Protein AF-A0A3C0BQ11-F1 (afdb_monomer_lite)

Sequence (72 aa):
MILSNEPGFYREDHYGIRLENLVLVTPPDKIAGGTREMMGFETLTLVPFDRRLIDVKQLLPWELAWLNAYHA

Secondary structure (DSSP, 8-state):
-EEEE--EEEETTTEEEE--EEEEEPPPEEPTT-SSEE--EEE-------GGG--GGGS-HHHHHHHHHHH-

pLDDT: mean 97.54, std 1.13, range [93.62, 98.62]

Structure (mmCIF, N/CA/C/O backbone):
data_AF-A0A3C0BQ11-F1
#
_entry.id   AF-A0A3C0BQ11-F1
#
loop_
_atom_site.group_PDB
_atom_site.id
_atom_site.type_symbol
_atom_site.label_atom_id
_atom_site.label_alt_id
_atom_site.label_comp_id
_atom_site.label_asym_id
_atom_site.label_entity_id
_atom_site.label_seq_id
_atom_site.pdbx_PDB_ins_code
_atom_site.Cartn_x
_atom_site.Cartn_y
_atom_site.Cartn_z
_atom_site.occupancy
_atom_site.B_iso_or_equiv
_atom_site.auth_seq_id
_atom_site.auth_comp_id
_atom_site.auth_asym_id
_atom_site.auth_atom_id
_atom_site.pdbx_PDB_model_num
ATOM 1 N N . MET A 1 1 ? -17.671 -0.122 4.108 1.00 97.25 1 MET A N 1
ATOM 2 C CA . MET A 1 1 ? -17.604 0.075 2.637 1.00 97.25 1 MET A CA 1
ATOM 3 C C . MET A 1 1 ? -16.301 -0.532 2.149 1.00 97.25 1 MET A C 1
ATOM 5 O O . MET A 1 1 ? -15.322 -0.364 2.859 1.00 97.25 1 MET A O 1
ATOM 9 N N . ILE A 1 2 ? -16.272 -1.230 1.012 1.00 98.38 2 ILE A N 1
ATOM 10 C CA . ILE A 1 2 ? -15.020 -1.731 0.415 1.00 98.38 2 ILE A CA 1
ATOM 11 C C . ILE A 1 2 ? -14.644 -0.807 -0.744 1.00 98.38 2 ILE A C 1
ATOM 13 O O . ILE A 1 2 ? -15.515 -0.442 -1.533 1.00 98.38 2 ILE A O 1
ATOM 17 N N . LEU A 1 3 ? -13.376 -0.409 -0.811 1.00 98.44 3 LEU A N 1
ATOM 18 C CA . LEU A 1 3 ? -12.827 0.503 -1.814 1.00 98.44 3 LEU A CA 1
ATOM 19 C C . LEU A 1 3 ? -11.507 -0.050 -2.354 1.00 98.44 3 LEU A C 1
ATOM 21 O O . LEU A 1 3 ? -10.822 -0.802 -1.662 1.00 98.44 3 LEU A O 1
ATOM 25 N N 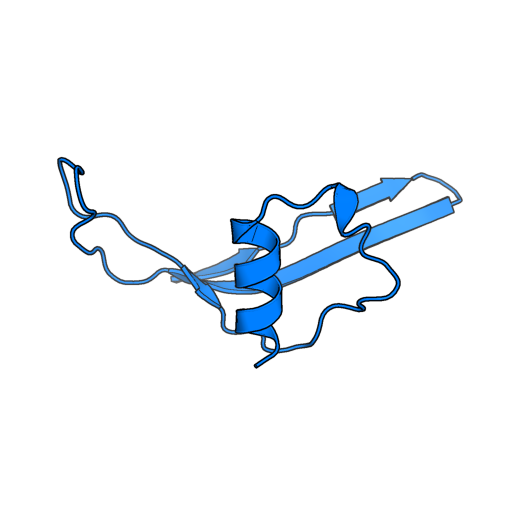. SER A 1 4 ? -11.140 0.362 -3.565 1.00 98.25 4 SER A N 1
ATOM 26 C CA . SER A 1 4 ? -9.780 0.190 -4.074 1.00 98.25 4 SER A CA 1
ATOM 27 C C . SER A 1 4 ? -8.886 1.339 -3.592 1.00 98.25 4 SER A C 1
ATOM 29 O O . SER A 1 4 ? -9.321 2.493 -3.560 1.00 98.25 4 SER A O 1
ATOM 31 N N . ASN A 1 5 ? -7.651 1.027 -3.198 1.00 98.38 5 ASN A N 1
ATOM 32 C CA . ASN A 1 5 ? -6.572 1.983 -2.960 1.00 98.38 5 ASN A CA 1
ATOM 33 C C . ASN A 1 5 ? -5.449 1.691 -3.961 1.00 98.38 5 ASN A C 1
ATOM 35 O O . ASN A 1 5 ? -4.693 0.739 -3.767 1.00 98.38 5 ASN A O 1
ATOM 39 N N . GLU A 1 6 ? -5.390 2.480 -5.037 1.00 98.38 6 GLU A N 1
ATOM 40 C CA . GLU A 1 6 ? -4.681 2.109 -6.269 1.00 98.38 6 GLU A CA 1
ATOM 41 C C . GLU A 1 6 ? -3.828 3.222 -6.918 1.00 98.38 6 GLU A C 1
ATOM 43 O O . GLU A 1 6 ? -3.936 3.469 -8.124 1.00 98.38 6 GLU A O 1
ATOM 48 N N . PRO A 1 7 ? -2.961 3.934 -6.172 1.00 98.44 7 PRO A N 1
ATOM 49 C CA . PRO A 1 7 ? -2.075 4.918 -6.783 1.00 98.44 7 PRO A CA 1
ATOM 50 C C . PRO A 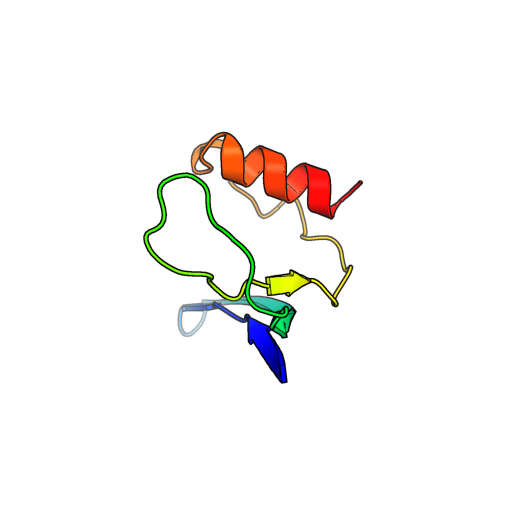1 7 ? -1.191 4.284 -7.868 1.00 98.44 7 PRO A C 1
ATOM 52 O O . PRO A 1 7 ? -0.708 3.151 -7.753 1.00 98.44 7 PRO A O 1
ATOM 55 N N . GLY A 1 8 ? -0.945 5.049 -8.930 1.00 98.12 8 GLY A N 1
ATOM 56 C CA . GLY A 1 8 ? -0.123 4.612 -10.047 1.00 98.12 8 GLY A CA 1
ATOM 57 C C . GLY A 1 8 ? 0.586 5.755 -10.757 1.00 98.12 8 GLY A C 1
ATOM 58 O O . GLY A 1 8 ? 0.223 6.924 -10.633 1.00 98.12 8 GLY A O 1
ATOM 59 N N . PHE A 1 9 ? 1.611 5.388 -11.513 1.00 98.44 9 PHE A N 1
ATOM 60 C CA . PHE A 1 9 ? 2.398 6.270 -12.361 1.00 98.44 9 PHE A CA 1
ATOM 61 C C . PHE A 1 9 ? 2.616 5.603 -13.715 1.00 98.44 9 PHE A C 1
ATOM 63 O O . PHE A 1 9 ? 2.918 4.411 -13.789 1.00 98.44 9 PHE A O 1
ATOM 70 N N . TYR A 1 10 ? 2.505 6.386 -14.784 1.00 98.44 10 TYR A N 1
ATOM 71 C CA . TYR A 1 10 ? 2.661 5.904 -16.150 1.00 98.44 10 TYR A CA 1
ATOM 72 C C . TYR A 1 10 ? 3.574 6.847 -16.918 1.00 98.44 10 TYR A C 1
ATOM 74 O O . TYR A 1 10 ? 3.335 8.053 -16.973 1.00 98.44 10 TYR A O 1
ATOM 82 N N . ARG A 1 11 ? 4.617 6.281 -17.521 1.00 97.94 11 ARG A N 1
ATOM 83 C CA . ARG A 1 11 ? 5.496 6.971 -18.456 1.00 97.94 11 ARG A CA 1
ATOM 84 C C . ARG A 1 11 ? 5.216 6.433 -19.851 1.00 97.94 11 ARG A C 1
ATOM 86 O O . ARG A 1 11 ? 5.508 5.269 -20.126 1.00 97.94 11 ARG A O 1
ATOM 93 N N . GLU A 1 12 ? 4.647 7.291 -20.692 1.00 98.38 12 GLU A N 1
ATOM 94 C CA . GLU A 1 12 ? 4.310 6.989 -22.086 1.00 98.38 12 GLU A CA 1
ATOM 95 C C . GLU A 1 12 ? 5.499 6.357 -22.824 1.00 98.38 12 GLU A C 1
ATOM 97 O O . GLU A 1 12 ? 6.648 6.722 -22.574 1.00 98.38 12 GLU A O 1
ATOM 102 N N . ASP A 1 13 ? 5.212 5.351 -23.655 1.00 98.00 13 ASP A N 1
ATOM 103 C CA . ASP A 1 13 ? 6.181 4.556 -24.427 1.00 98.00 13 ASP A CA 1
ATOM 104 C C . ASP A 1 13 ? 7.305 3.875 -23.623 1.00 98.00 13 ASP A C 1
ATOM 106 O O . ASP A 1 13 ? 8.292 3.395 -24.184 1.00 98.00 13 ASP A O 1
ATOM 110 N N . HIS A 1 14 ? 7.160 3.786 -22.299 1.00 98.12 14 HIS A N 1
ATOM 111 C CA . HIS A 1 14 ? 8.133 3.143 -21.426 1.00 98.12 14 HIS A CA 1
ATOM 112 C C . HIS A 1 14 ? 7.479 2.114 -20.501 1.00 98.12 14 HIS A C 1
ATOM 114 O O . HIS A 1 14 ? 7.471 0.924 -20.804 1.00 98.12 14 HIS A O 1
ATOM 120 N N . TYR A 1 15 ? 6.973 2.542 -19.344 1.00 98.06 15 TYR A N 1
ATOM 121 C CA . TYR A 1 15 ? 6.491 1.637 -18.302 1.00 98.06 15 TYR A CA 1
ATOM 122 C C . TYR A 1 15 ? 5.352 2.253 -17.492 1.00 98.06 15 TYR A C 1
ATOM 124 O O . TYR A 1 15 ? 5.171 3.470 -17.446 1.00 98.06 15 TYR A O 1
ATOM 132 N N . GLY A 1 16 ? 4.610 1.386 -16.808 1.00 98.38 16 GLY A N 1
ATOM 133 C CA . GLY A 1 16 ? 3.578 1.755 -15.849 1.00 98.38 16 GLY A CA 1
ATOM 134 C C . GLY A 1 16 ? 3.753 0.996 -14.543 1.00 98.38 16 GLY A C 1
ATOM 135 O O . GLY A 1 16 ? 4.231 -0.137 -14.533 1.00 98.38 16 GLY A O 1
ATOM 136 N N . ILE A 1 17 ? 3.368 1.632 -13.444 1.00 98.38 17 ILE A N 1
ATOM 137 C CA . ILE A 1 17 ? 3.372 1.064 -12.099 1.00 98.38 17 ILE A CA 1
ATOM 138 C C . ILE A 1 17 ? 2.019 1.396 -11.476 1.00 98.38 17 ILE A C 1
ATOM 140 O O . ILE A 1 17 ? 1.596 2.549 -11.501 1.00 98.38 17 ILE A O 1
ATOM 144 N N . ARG A 1 18 ? 1.349 0.399 -10.902 1.00 98.50 18 ARG A N 1
ATOM 145 C CA . ARG A 1 18 ? 0.168 0.584 -10.054 1.00 98.50 18 ARG A CA 1
ATOM 146 C C . ARG A 1 18 ? 0.279 -0.365 -8.873 1.00 98.50 18 ARG A C 1
ATOM 148 O O . ARG A 1 18 ? 0.615 -1.532 -9.062 1.00 98.50 18 ARG A O 1
ATOM 155 N N . LEU A 1 19 ? 0.031 0.152 -7.677 1.00 98.38 19 LEU A N 1
ATOM 156 C CA . LEU A 1 19 ? -0.011 -0.626 -6.445 1.00 98.38 19 LEU A CA 1
ATOM 157 C C . LEU A 1 19 ? -1.441 -0.582 -5.933 1.00 98.38 19 LEU A C 1
ATOM 159 O O . LEU A 1 19 ? -1.909 0.493 -5.587 1.00 98.38 19 LEU A O 1
ATOM 163 N N . GLU A 1 20 ? -2.125 -1.722 -5.924 1.00 98.56 20 GLU A N 1
ATOM 164 C CA . GLU A 1 20 ? -3.562 -1.790 -5.666 1.00 98.56 20 GLU A CA 1
ATOM 165 C C . GLU A 1 20 ? -3.885 -2.805 -4.573 1.00 98.56 20 GLU A C 1
ATOM 167 O O . GLU A 1 20 ? -3.587 -3.992 -4.709 1.00 98.56 20 GLU A O 1
ATOM 172 N N . ASN A 1 21 ? -4.548 -2.326 -3.521 1.00 98.56 21 ASN A N 1
ATOM 173 C CA . ASN A 1 21 ? -5.160 -3.158 -2.491 1.00 98.56 21 ASN A CA 1
ATOM 174 C C . ASN A 1 21 ? -6.641 -2.805 -2.344 1.00 98.56 21 ASN A C 1
ATOM 176 O O . ASN A 1 21 ? -7.014 -1.631 -2.358 1.00 98.56 21 ASN A O 1
ATOM 180 N N . LEU A 1 22 ? -7.479 -3.813 -2.096 1.00 98.62 22 LEU A N 1
ATOM 181 C CA . LEU A 1 22 ? -8.811 -3.577 -1.555 1.00 98.62 22 LEU A CA 1
ATOM 182 C C . LEU A 1 22 ? -8.700 -3.263 -0.063 1.00 98.62 22 LEU A C 1
ATOM 184 O O . LEU A 1 22 ? -7.987 -3.946 0.679 1.00 98.62 22 LEU A O 1
ATOM 188 N N . VAL A 1 23 ? -9.434 -2.243 0.373 1.00 98.56 23 VAL A N 1
ATOM 189 C CA . VAL A 1 23 ? -9.499 -1.796 1.765 1.00 98.56 23 VAL A CA 1
ATOM 190 C C . VAL A 1 23 ? -10.944 -1.727 2.249 1.00 98.56 23 VAL A C 1
ATOM 192 O O . VAL A 1 23 ? -11.850 -1.309 1.522 1.00 98.56 23 VAL A O 1
ATOM 195 N N . LEU A 1 24 ? -11.168 -2.129 3.497 1.00 98.56 24 LEU A N 1
ATOM 196 C CA . LEU A 1 24 ? -12.428 -1.967 4.209 1.00 98.56 24 LEU A CA 1
ATOM 197 C C . LEU A 1 24 ? -12.384 -0.670 5.019 1.00 98.56 24 LEU A C 1
ATOM 199 O O . LEU A 1 24 ? -11.504 -0.487 5.854 1.00 98.56 24 LEU A O 1
ATOM 203 N N . VAL A 1 25 ? -13.360 0.212 4.810 1.00 98.44 25 VAL A N 1
ATOM 204 C CA . VAL A 1 25 ? -13.615 1.343 5.713 1.00 98.44 25 VAL A CA 1
ATOM 205 C C . VAL A 1 25 ? -14.120 0.791 7.042 1.00 98.44 25 VAL A C 1
ATOM 207 O O . VAL A 1 25 ? -15.200 0.187 7.078 1.00 98.44 25 VAL A O 1
ATOM 210 N N . THR A 1 26 ? -13.350 1.001 8.107 1.00 97.94 26 THR A N 1
ATOM 211 C CA . THR A 1 26 ? -13.680 0.536 9.457 1.00 97.94 26 THR A CA 1
ATOM 212 C C . THR A 1 26 ? -14.702 1.461 10.125 1.00 97.94 26 THR A C 1
ATOM 214 O O . THR A 1 26 ? -14.815 2.635 9.752 1.00 97.94 26 THR A O 1
ATOM 217 N N . PRO A 1 27 ? -15.451 0.971 11.131 1.00 97.81 27 PRO A N 1
ATOM 218 C CA . PRO A 1 27 ? -16.243 1.840 11.995 1.00 97.81 27 PRO A CA 1
ATOM 219 C C . PRO A 1 27 ? -15.383 2.957 12.612 1.00 97.81 27 PRO A C 1
ATOM 221 O O . PRO A 1 27 ? -14.174 2.769 12.783 1.00 97.81 27 PRO A O 1
ATOM 224 N N . PRO A 1 28 ? -15.978 4.121 12.925 1.00 97.38 28 PRO A N 1
ATOM 225 C CA . PRO A 1 28 ? -15.248 5.212 13.549 1.00 97.38 28 PRO A CA 1
ATOM 226 C C . PRO A 1 28 ? -14.742 4.819 14.944 1.00 97.38 28 PRO A C 1
ATOM 228 O O . PRO A 1 28 ? -15.460 4.169 15.700 1.00 97.38 28 PRO A O 1
ATOM 231 N N . ASP A 1 29 ? -13.519 5.235 15.276 1.00 96.88 29 ASP A N 1
ATOM 232 C CA . ASP A 1 29 ? -12.896 5.022 16.587 1.00 96.88 29 ASP A CA 1
ATOM 233 C C . ASP A 1 29 ? -12.235 6.313 17.101 1.00 96.88 29 ASP A C 1
ATOM 235 O O . ASP A 1 29 ? -11.958 7.255 16.344 1.00 96.88 29 ASP A O 1
ATOM 239 N N . LYS A 1 30 ? -12.004 6.387 18.412 1.00 96.75 30 LYS A N 1
ATOM 240 C CA . LYS A 1 30 ? -11.354 7.517 19.075 1.00 96.75 30 LYS A CA 1
ATOM 241 C C . LYS A 1 30 ? -9.889 7.588 18.671 1.00 96.75 30 LYS A C 1
ATOM 243 O O . LYS A 1 30 ? -9.102 6.687 18.938 1.00 96.75 30 LYS A O 1
ATOM 248 N N . ILE A 1 31 ? -9.498 8.728 18.115 1.00 94.56 31 ILE A N 1
ATOM 249 C CA . ILE A 1 31 ? -8.102 9.011 17.785 1.00 94.56 31 ILE A CA 1
ATOM 250 C C . ILE A 1 31 ? -7.465 9.808 18.923 1.00 94.56 31 ILE A C 1
ATOM 252 O O . ILE A 1 31 ? -8.030 10.800 19.388 1.00 94.56 31 ILE A O 1
ATOM 256 N N . ALA A 1 32 ? -6.276 9.396 19.368 1.00 94.62 32 ALA A N 1
ATOM 257 C CA . ALA A 1 32 ? -5.527 10.111 20.397 1.00 94.62 32 ALA A CA 1
ATOM 258 C C . ALA A 1 32 ? -5.253 11.564 19.964 1.00 94.62 32 ALA A C 1
ATOM 260 O O . ALA A 1 32 ? -4.710 11.811 18.890 1.00 94.62 32 ALA A O 1
ATOM 261 N N . GLY A 1 33 ? -5.657 12.531 20.794 1.00 94.62 33 GLY A N 1
ATOM 262 C CA . GLY A 1 33 ? -5.561 13.963 20.475 1.00 94.62 33 GLY A CA 1
ATOM 263 C C . GLY A 1 33 ? -6.607 14.475 19.473 1.00 94.62 33 GLY A C 1
ATOM 264 O O . GLY A 1 33 ? -6.598 15.658 19.139 1.00 94.62 33 GLY A O 1
ATOM 265 N N . GLY A 1 34 ? -7.516 13.618 19.004 1.00 93.94 34 GLY A N 1
ATOM 266 C CA . GLY A 1 34 ? -8.620 13.989 18.124 1.00 93.94 34 GLY A CA 1
ATOM 267 C C . GLY A 1 34 ? -9.824 14.561 18.879 1.00 93.94 34 GLY A C 1
ATOM 268 O O . GLY A 1 34 ? -10.067 14.241 20.040 1.00 93.94 34 GLY A O 1
ATOM 269 N N . THR A 1 35 ? -10.615 15.394 18.198 1.00 95.12 35 THR A N 1
ATOM 270 C CA . THR A 1 35 ? -11.849 16.000 18.739 1.00 95.12 35 THR A CA 1
ATOM 271 C C . THR A 1 35 ? -13.121 15.214 18.407 1.00 95.12 35 THR A C 1
ATOM 273 O O . THR A 1 35 ? -14.193 15.545 18.907 1.00 95.12 35 THR A O 1
ATOM 276 N N . ARG A 1 36 ? -13.021 14.185 17.557 1.00 96.44 36 ARG A N 1
ATOM 277 C CA . ARG A 1 36 ? -14.123 13.294 17.168 1.00 96.44 36 ARG A CA 1
ATOM 278 C C . ARG A 1 36 ? -13.590 11.921 16.772 1.00 96.44 36 ARG A C 1
ATOM 280 O O . ARG A 1 36 ? -12.411 11.786 16.443 1.00 96.44 36 ARG A O 1
ATOM 287 N N . GLU A 1 37 ? -14.478 10.938 16.762 1.00 97.88 37 GLU A N 1
ATOM 288 C CA . GLU A 1 37 ? -14.184 9.611 16.227 1.00 97.88 37 GLU A CA 1
ATOM 289 C C . GLU A 1 37 ? -14.002 9.681 14.704 1.00 97.88 37 GLU A C 1
ATOM 291 O O . GLU A 1 37 ? -14.674 10.458 14.016 1.00 97.88 37 GLU A O 1
ATOM 296 N N . MET A 1 38 ? -13.057 8.902 14.181 1.00 97.44 38 MET A N 1
ATOM 297 C CA . MET A 1 38 ? -12.694 8.887 12.764 1.00 97.44 38 MET A CA 1
ATOM 298 C C . MET A 1 38 ? -12.702 7.455 12.247 1.00 97.44 38 MET A C 1
ATOM 300 O O . MET A 1 38 ? -12.290 6.537 12.949 1.00 97.44 38 MET A O 1
ATOM 304 N N . MET A 1 39 ? -13.151 7.275 11.007 1.00 97.69 39 MET A N 1
ATOM 305 C CA . MET A 1 39 ? -13.030 5.995 10.306 1.00 97.69 39 MET A CA 1
ATOM 306 C C . MET A 1 39 ? -11.576 5.745 9.897 1.00 97.69 39 MET A C 1
ATOM 308 O O . MET A 1 39 ? -10.811 6.690 9.689 1.00 97.69 39 MET A O 1
ATOM 312 N N . GLY A 1 40 ? -11.221 4.473 9.744 1.00 96.31 40 GLY A N 1
ATOM 313 C CA . GLY A 1 40 ? -9.922 4.025 9.259 1.00 96.31 40 GLY A CA 1
ATOM 314 C C . GLY A 1 40 ? -10.052 3.044 8.098 1.00 96.31 40 GLY A C 1
ATOM 315 O O . GLY A 1 40 ? -11.130 2.864 7.524 1.00 96.31 40 GLY A O 1
ATOM 316 N N . PHE A 1 41 ? -8.931 2.409 7.763 1.00 97.75 41 PHE A N 1
ATOM 317 C CA . PHE A 1 41 ? -8.853 1.390 6.725 1.00 97.75 41 PHE A CA 1
ATOM 318 C C . PHE A 1 41 ? -8.236 0.106 7.269 1.00 97.75 41 PHE A C 1
ATOM 320 O O . PHE A 1 41 ? -7.186 0.136 7.908 1.00 97.75 41 PHE A O 1
ATOM 327 N N . GLU A 1 42 ? -8.861 -1.017 6.943 1.00 97.06 42 GLU A N 1
ATOM 328 C CA . GLU A 1 42 ? -8.302 -2.357 7.090 1.00 97.06 42 GLU A CA 1
ATOM 329 C C . GLU A 1 42 ? -7.954 -2.902 5.701 1.00 97.06 42 GLU A C 1
ATOM 331 O O . GLU A 1 42 ? -8.743 -2.781 4.763 1.00 97.06 42 GLU A O 1
ATOM 336 N N . THR A 1 43 ? -6.758 -3.471 5.543 1.00 97.75 43 THR A N 1
ATOM 337 C CA . THR A 1 43 ? -6.303 -4.010 4.253 1.00 97.75 43 THR A CA 1
ATOM 338 C C . THR A 1 43 ? -6.836 -5.425 4.055 1.00 97.75 43 THR A C 1
ATOM 340 O O . THR A 1 43 ? -6.626 -6.278 4.910 1.00 97.75 43 THR A O 1
ATOM 343 N N . LEU A 1 44 ? -7.499 -5.679 2.923 1.00 98.06 44 LEU A N 1
ATOM 344 C CA . LEU A 1 44 ? -8.066 -6.991 2.590 1.00 98.06 44 LEU A CA 1
ATOM 345 C C . LEU A 1 44 ? -7.182 -7.785 1.622 1.00 98.06 44 LEU A C 1
ATOM 347 O O . LEU A 1 44 ? -7.096 -9.007 1.716 1.00 98.06 44 LEU A O 1
ATOM 351 N N . THR A 1 45 ? -6.530 -7.106 0.676 1.00 98.19 45 THR A N 1
ATOM 352 C CA . T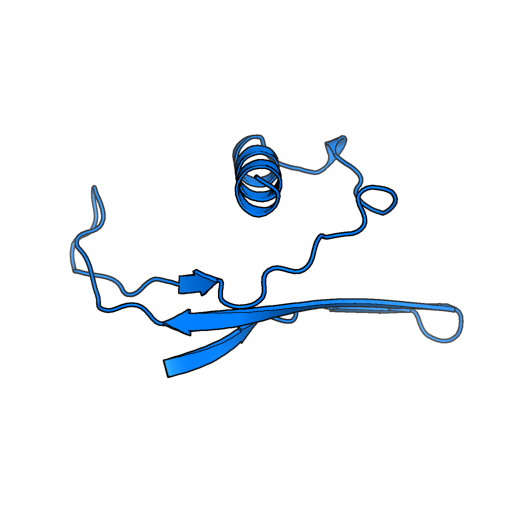HR A 1 45 ? -5.574 -7.752 -0.231 1.00 98.19 45 THR A CA 1
ATOM 353 C C . THR A 1 45 ? -4.280 -8.049 0.522 1.00 98.19 45 THR A C 1
ATOM 355 O O . THR A 1 45 ? -3.626 -7.127 0.994 1.00 98.19 45 THR A O 1
ATOM 358 N N . LEU A 1 46 ? -3.892 -9.324 0.604 1.00 97.00 46 LEU A N 1
ATOM 359 C CA . LEU A 1 46 ? -2.656 -9.777 1.256 1.00 97.00 46 LEU A CA 1
ATOM 360 C C . LEU A 1 46 ? -1.722 -10.430 0.231 1.00 97.00 46 LEU A C 1
ATOM 362 O O . LEU A 1 46 ? -1.443 -11.627 0.269 1.00 97.00 46 LEU A O 1
ATOM 366 N N . VAL A 1 47 ? -1.281 -9.625 -0.737 1.00 97.69 47 VAL A N 1
ATOM 367 C CA . VAL A 1 47 ? -0.320 -10.028 -1.773 1.00 97.69 47 VAL A CA 1
ATOM 368 C C . VAL A 1 47 ? 0.986 -9.256 -1.572 1.00 97.69 47 VAL A C 1
ATOM 370 O O . VAL A 1 47 ? 0.945 -8.028 -1.460 1.00 97.69 47 VAL A O 1
ATOM 373 N N . PRO A 1 48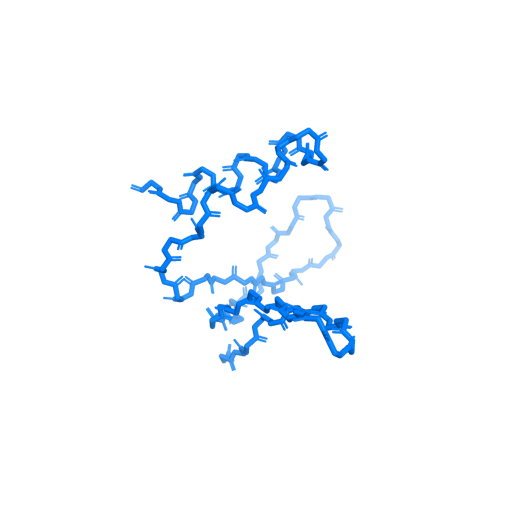 ? 2.157 -9.916 -1.528 1.00 97.50 48 PRO A N 1
ATOM 374 C CA . PRO A 1 48 ? 3.414 -9.223 -1.279 1.00 97.50 48 PRO A CA 1
ATOM 375 C C . PRO A 1 48 ? 3.772 -8.203 -2.368 1.00 97.50 48 PRO A C 1
ATOM 377 O O . PRO A 1 48 ? 3.783 -8.520 -3.555 1.00 97.50 48 PRO A O 1
ATOM 380 N N . PHE A 1 49 ? 4.172 -6.999 -1.955 1.00 97.69 49 PHE A N 1
ATOM 381 C CA . PHE A 1 49 ? 4.949 -6.084 -2.796 1.00 97.69 49 PHE A CA 1
ATOM 382 C C . PHE A 1 49 ? 6.286 -6.698 -3.243 1.00 97.69 49 PHE A C 1
ATOM 384 O O . PHE A 1 49 ? 7.001 -7.308 -2.442 1.00 97.69 49 PHE A O 1
ATOM 391 N N . ASP A 1 50 ? 6.676 -6.459 -4.498 1.00 97.56 50 ASP A N 1
ATOM 392 C CA . ASP A 1 50 ? 8.006 -6.826 -4.991 1.00 97.56 50 ASP A CA 1
ATOM 393 C C . ASP A 1 50 ? 9.078 -5.894 -4.410 1.00 97.56 50 ASP A C 1
ATOM 395 O O . ASP A 1 50 ? 9.259 -4.753 -4.836 1.00 97.56 50 ASP A O 1
ATOM 399 N N . ARG A 1 51 ? 9.832 -6.409 -3.436 1.00 95.75 51 ARG A N 1
ATOM 400 C CA . ARG A 1 51 ? 10.852 -5.653 -2.695 1.00 95.75 51 ARG A CA 1
ATOM 401 C C . ARG A 1 51 ? 12.017 -5.175 -3.562 1.00 95.75 51 ARG A C 1
ATOM 403 O O . ARG A 1 51 ? 12.734 -4.270 -3.149 1.00 95.75 51 ARG A O 1
ATOM 410 N N . ARG A 1 52 ? 12.217 -5.752 -4.751 1.00 97.62 52 ARG A N 1
ATOM 411 C CA . ARG A 1 52 ? 13.281 -5.335 -5.679 1.00 97.62 52 ARG A CA 1
ATOM 412 C C . ARG A 1 52 ? 13.004 -3.964 -6.297 1.00 97.62 52 ARG A C 1
ATOM 414 O O . ARG A 1 52 ? 13.932 -3.335 -6.792 1.00 97.62 52 ARG A O 1
ATOM 421 N N . LEU A 1 53 ? 11.747 -3.515 -6.271 1.00 97.38 53 LEU A N 1
ATOM 422 C CA . LEU A 1 53 ? 11.287 -2.260 -6.871 1.00 97.38 53 LEU A CA 1
ATOM 423 C C . LEU A 1 53 ? 11.118 -1.125 -5.847 1.00 97.38 53 LEU A C 1
ATOM 425 O O . LEU A 1 53 ? 10.522 -0.100 -6.165 1.00 97.38 53 LEU A O 1
ATOM 429 N N . ILE A 1 54 ? 11.624 -1.298 -4.623 1.00 97.56 54 ILE A N 1
ATOM 430 C CA . ILE A 1 54 ? 11.458 -0.335 -3.531 1.00 97.56 54 ILE A CA 1
ATOM 431 C C . ILE A 1 54 ? 12.809 0.296 -3.199 1.00 97.56 54 ILE A C 1
ATOM 433 O O . ILE A 1 54 ? 13.718 -0.375 -2.708 1.00 97.56 54 ILE A O 1
ATOM 437 N N . ASP A 1 55 ? 12.928 1.607 -3.409 1.00 98.00 55 ASP A N 1
ATOM 438 C CA . ASP A 1 55 ? 14.057 2.379 -2.891 1.00 98.00 55 ASP A CA 1
ATOM 439 C C . ASP A 1 55 ? 13.824 2.719 -1.413 1.00 98.00 55 ASP A C 1
ATOM 441 O O . ASP A 1 55 ? 13.223 3.735 -1.062 1.00 98.00 55 ASP A O 1
ATOM 445 N N . VAL A 1 56 ? 14.311 1.849 -0.527 1.00 97.25 56 VAL A N 1
ATOM 446 C CA . VAL A 1 56 ? 14.123 1.966 0.930 1.00 9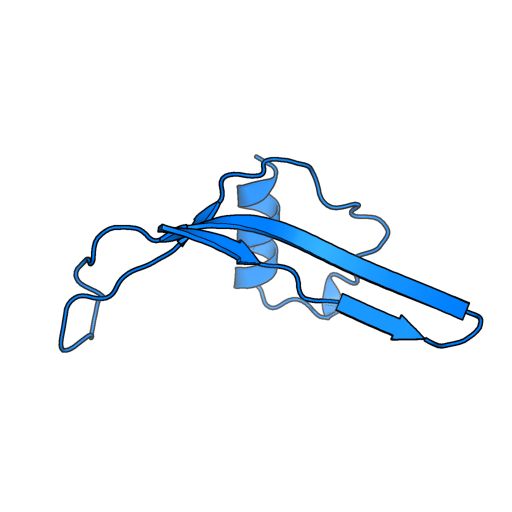7.25 56 VAL A CA 1
ATOM 447 C C . VAL A 1 56 ? 14.675 3.261 1.529 1.00 97.25 56 VAL A C 1
ATOM 449 O O . VAL A 1 56 ? 14.275 3.630 2.628 1.00 97.25 56 VAL A O 1
ATOM 452 N N . LYS A 1 57 ? 15.583 3.962 0.836 1.00 98.00 57 LYS A N 1
ATOM 453 C CA . LYS A 1 57 ? 16.138 5.238 1.312 1.00 98.00 57 LYS A CA 1
ATOM 454 C C . LYS A 1 57 ? 15.139 6.389 1.216 1.00 98.00 57 LYS A C 1
ATOM 456 O O . LYS A 1 57 ? 15.350 7.409 1.864 1.00 98.00 57 LYS A O 1
ATOM 461 N N . GLN A 1 58 ? 14.088 6.235 0.411 1.00 97.94 58 GLN A N 1
ATOM 462 C CA . GLN A 1 58 ? 13.024 7.229 0.267 1.00 97.94 58 GLN A CA 1
ATOM 463 C C . GLN A 1 58 ? 11.882 7.028 1.269 1.00 97.94 58 GLN A C 1
ATOM 465 O O . GLN A 1 58 ? 11.033 7.906 1.386 1.00 97.94 58 GLN A O 1
ATOM 470 N N . LEU A 1 59 ? 11.867 5.907 1.998 1.00 98.19 59 LEU A N 1
ATOM 471 C CA . LEU A 1 59 ? 10.833 5.614 2.984 1.00 98.19 59 LEU A CA 1
ATOM 472 C C . LEU A 1 59 ? 11.135 6.283 4.323 1.00 98.19 59 LEU A C 1
AT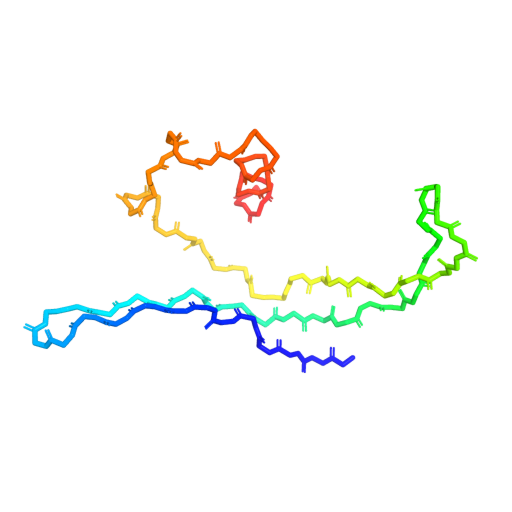OM 474 O O . LEU A 1 59 ? 12.250 6.219 4.848 1.00 98.19 59 LEU A O 1
ATOM 478 N N . LEU A 1 60 ? 10.101 6.849 4.931 1.00 98.62 60 LEU A N 1
ATOM 479 C CA . LEU A 1 60 ? 10.114 7.229 6.332 1.00 98.62 60 LEU A CA 1
ATOM 480 C C . LEU A 1 60 ? 10.139 5.970 7.219 1.00 98.62 60 LEU A C 1
ATOM 482 O O . LEU A 1 60 ? 9.637 4.911 6.828 1.00 98.62 60 LEU A O 1
ATOM 486 N N . PRO A 1 61 ? 10.657 6.059 8.459 1.00 98.38 61 PRO A N 1
ATOM 487 C CA . PRO A 1 61 ? 10.742 4.898 9.349 1.00 98.38 61 PRO A CA 1
ATOM 488 C C . PRO A 1 61 ? 9.405 4.177 9.582 1.00 98.38 61 PRO A C 1
ATOM 490 O O . PRO A 1 61 ? 9.374 2.951 9.677 1.00 98.38 61 PRO A O 1
ATOM 493 N N . TRP A 1 62 ? 8.295 4.920 9.647 1.00 98.06 62 TRP A N 1
ATOM 494 C CA . TRP A 1 62 ? 6.962 4.347 9.848 1.00 98.06 62 TRP A CA 1
ATOM 495 C C . TRP A 1 62 ? 6.413 3.655 8.590 1.00 98.06 62 TRP A C 1
ATOM 497 O O . TRP A 1 62 ? 5.692 2.670 8.720 1.00 98.06 62 TRP A O 1
ATOM 507 N N . GLU A 1 63 ? 6.791 4.100 7.388 1.00 98.12 63 GLU A N 1
ATOM 508 C CA . GLU A 1 63 ? 6.411 3.453 6.121 1.00 98.12 63 GLU A CA 1
ATOM 509 C C . GLU A 1 63 ? 7.118 2.106 5.979 1.00 98.12 63 GLU A C 1
ATOM 511 O O . GLU A 1 63 ? 6.498 1.104 5.627 1.00 98.12 63 GLU A O 1
ATOM 516 N N . LEU A 1 64 ? 8.409 2.053 6.330 1.00 98.06 64 LEU A N 1
ATOM 517 C CA . LEU A 1 64 ? 9.163 0.802 6.358 1.00 98.06 64 LEU A CA 1
ATOM 518 C C . LEU A 1 64 ? 8.598 -0.173 7.401 1.00 98.06 64 LEU A C 1
ATOM 520 O O . LEU A 1 64 ? 8.482 -1.368 7.131 1.00 98.06 64 LEU A O 1
ATOM 524 N N . ALA A 1 65 ? 8.229 0.326 8.585 1.00 98.25 65 ALA A N 1
ATOM 525 C CA . ALA A 1 65 ? 7.580 -0.486 9.609 1.00 98.25 65 ALA A CA 1
ATOM 526 C C . ALA A 1 65 ? 6.230 -1.037 9.124 1.00 98.25 65 ALA A C 1
ATOM 528 O O . ALA A 1 65 ? 5.964 -2.223 9.308 1.00 98.25 65 ALA A O 1
ATOM 529 N N . TRP A 1 66 ? 5.420 -0.211 8.454 1.00 97.38 66 TRP A N 1
ATOM 530 C CA . TRP A 1 66 ? 4.155 -0.635 7.855 1.00 97.38 66 TRP A CA 1
ATOM 531 C C . TRP A 1 66 ? 4.362 -1.718 6.790 1.00 97.38 66 TRP A C 1
ATOM 533 O O . TRP A 1 66 ? 3.704 -2.753 6.845 1.00 97.38 66 TRP A O 1
ATOM 543 N N . LEU A 1 67 ? 5.317 -1.530 5.872 1.00 97.62 67 LEU A N 1
ATOM 544 C CA . LEU A 1 67 ? 5.624 -2.506 4.822 1.00 97.62 67 LEU A CA 1
ATOM 545 C C . LEU A 1 67 ? 6.050 -3.858 5.411 1.00 97.62 67 LEU A C 1
ATOM 547 O O . LEU A 1 67 ? 5.604 -4.903 4.944 1.00 97.62 67 LEU A O 1
ATOM 551 N N . ASN A 1 68 ? 6.886 -3.841 6.452 1.00 97.31 68 ASN A N 1
ATOM 552 C CA . ASN A 1 68 ? 7.311 -5.061 7.137 1.00 97.31 68 ASN A CA 1
ATOM 553 C C . ASN A 1 68 ? 6.148 -5.741 7.871 1.00 97.31 68 ASN A C 1
ATOM 555 O O . ASN A 1 68 ? 6.046 -6.961 7.821 1.00 97.31 68 ASN A O 1
ATOM 559 N N . ALA A 1 69 ? 5.273 -4.970 8.525 1.00 97.25 69 ALA A N 1
ATOM 560 C CA . ALA A 1 69 ? 4.088 -5.505 9.194 1.00 97.25 69 ALA A CA 1
ATOM 561 C C . ALA A 1 69 ? 3.082 -6.104 8.200 1.00 97.25 69 ALA A C 1
ATOM 563 O O . ALA A 1 69 ? 2.473 -7.122 8.495 1.00 97.25 69 ALA A O 1
ATOM 564 N N . TYR A 1 70 ? 2.945 -5.512 7.011 1.00 96.81 70 TYR A N 1
ATOM 565 C CA . TYR A 1 70 ? 2.107 -6.042 5.934 1.00 96.81 70 TYR A CA 1
ATOM 566 C C . TYR A 1 70 ? 2.614 -7.392 5.386 1.00 96.81 70 TYR A C 1
ATOM 568 O O . TYR A 1 70 ? 1.825 -8.193 4.894 1.00 96.81 70 TYR A O 1
ATOM 576 N N . HIS A 1 71 ? 3.926 -7.650 5.446 1.00 96.31 71 HIS A N 1
ATOM 577 C CA . HIS A 1 71 ? 4.545 -8.902 4.982 1.00 96.31 71 HIS A CA 1
ATOM 578 C C . HIS A 1 71 ? 4.689 -9.992 6.058 1.00 96.31 71 HIS A C 1
ATOM 580 O O . HIS A 1 71 ? 5.114 -11.092 5.702 1.00 96.31 71 HIS A O 1
ATOM 586 N N . ALA A 1 72 ? 4.417 -9.692 7.332 1.00 93.62 72 ALA A N 1
ATOM 587 C CA . ALA A 1 72 ? 4.582 -10.618 8.461 1.00 93.62 72 ALA A CA 1
ATOM 588 C C . ALA A 1 72 ? 3.408 -11.600 8.587 1.00 93.62 72 ALA A C 1
ATOM 590 O O . ALA A 1 72 ? 3.687 -12.780 8.900 1.00 93.62 72 ALA A O 1
#

Foldseek 3Di:
DKDKDWDKDDDPPPDIDIDIWIWDFADFDDDVVDPDTDIDIDTDDLDQDDPVPDPCVPDDPVRVVVNVVSND

Radius of gyration: 15.34 Å; chains: 1; bounding box: 34×27×45 Å